Protein AF-A7TAW4-F1 (afdb_monomer_lite)

Sequence (115 aa):
MVPVRVFNRYTKTRAKLDAAPWMVFMPDVFEMYPELLKDYKVPDYFSEEDDFMTGVPDDLRMDWRWIIMAPRGSGSGWHCDPANTTGWLALATGAKLWGLYPPEQAHIPGTLLKA

InterPro domains:
  IPR003347 JmjC domain [PS51184] (31-115)
  IPR050910 JMJD6 family arginine demethylases/lysyl-hydroxylases [PTHR12480] (1-110)

Radius of gyration: 16.97 Å; chains: 1; bounding box: 41×41×37 Å

pLDDT: mean 89.55, std 10.66, range [34.81, 97.31]

Structure (mmCIF, N/CA/C/O backbone):
data_AF-A7TAW4-F1
#
_entry.id   AF-A7TAW4-F1
#
loop_
_atom_site.group_PDB
_atom_site.id
_atom_site.type_symbol
_atom_site.label_atom_id
_atom_site.label_alt_id
_atom_site.label_comp_id
_atom_site.label_asym_id
_atom_site.label_entity_id
_atom_site.label_seq_id
_atom_site.pdbx_PDB_ins_code
_atom_site.Cartn_x
_atom_site.Cartn_y
_atom_site.Cartn_z
_atom_site.occupancy
_atom_site.B_iso_or_equiv
_atom_site.auth_seq_id
_atom_site.auth_comp_id
_atom_site.auth_asym_id
_atom_site.auth_atom_id
_atom_site.pdbx_PDB_model_num
ATOM 1 N N . MET A 1 1 ? 7.877 9.491 6.523 1.00 71.88 1 MET A N 1
ATOM 2 C CA . MET A 1 1 ? 7.277 9.840 5.215 1.00 71.88 1 MET A CA 1
ATOM 3 C C . MET A 1 1 ? 8.303 10.317 4.174 1.00 71.88 1 MET A C 1
ATOM 5 O O . MET A 1 1 ? 9.084 11.220 4.460 1.00 71.88 1 MET A O 1
ATOM 9 N N . VAL A 1 2 ? 8.290 9.763 2.951 1.00 82.38 2 VAL A N 1
ATOM 10 C CA . VAL A 1 2 ? 9.005 10.343 1.789 1.00 82.38 2 VAL A CA 1
ATOM 11 C C . VAL A 1 2 ? 8.119 11.434 1.175 1.00 82.38 2 VAL A C 1
ATOM 13 O O . VAL A 1 2 ? 7.003 11.119 0.767 1.00 82.38 2 VAL A O 1
ATOM 16 N N . PRO A 1 3 ? 8.562 12.701 1.057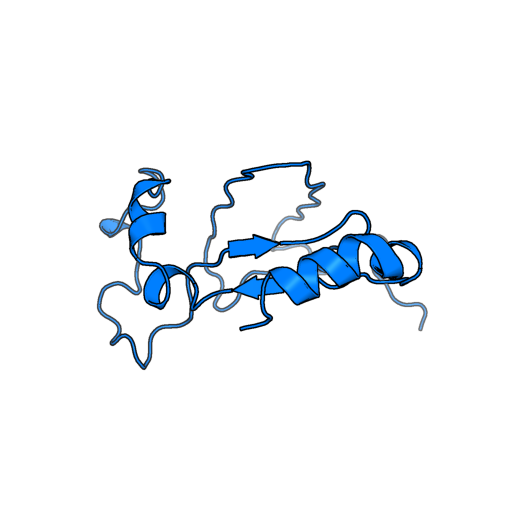 1.00 90.56 3 PRO A N 1
ATOM 17 C CA . PRO A 1 3 ? 7.724 13.742 0.468 1.00 90.56 3 PRO A CA 1
ATOM 18 C C . PRO A 1 3 ? 7.307 13.385 -0.964 1.00 90.56 3 PRO A C 1
ATOM 20 O O . PRO A 1 3 ? 8.166 13.096 -1.802 1.00 90.56 3 PRO A O 1
ATOM 23 N N . VAL A 1 4 ? 6.013 13.492 -1.287 1.00 91.50 4 VAL A N 1
ATOM 24 C CA . VAL A 1 4 ? 5.463 13.123 -2.611 1.00 91.50 4 VAL A CA 1
ATOM 25 C C . VAL A 1 4 ? 6.201 13.828 -3.754 1.00 91.50 4 VAL A C 1
ATOM 27 O O . VAL A 1 4 ? 6.471 13.229 -4.791 1.00 91.50 4 VAL A O 1
ATOM 30 N N . ARG A 1 5 ? 6.633 15.081 -3.551 1.00 95.06 5 ARG A N 1
ATOM 31 C CA . ARG A 1 5 ? 7.450 15.830 -4.526 1.00 95.06 5 ARG A CA 1
ATOM 32 C C . ARG A 1 5 ? 8.787 15.154 -4.860 1.00 95.06 5 ARG A C 1
ATOM 34 O O . ARG A 1 5 ? 9.249 15.242 -5.996 1.00 95.06 5 ARG A O 1
ATOM 41 N N . VAL A 1 6 ? 9.417 14.507 -3.879 1.00 95.50 6 VAL A N 1
ATOM 42 C CA . VAL A 1 6 ? 10.687 13.787 -4.046 1.00 95.50 6 VAL A CA 1
ATOM 43 C C . VAL A 1 6 ? 10.426 12.493 -4.798 1.00 95.50 6 VAL A C 1
ATOM 45 O O . VAL A 1 6 ? 11.095 12.234 -5.797 1.00 95.50 6 VAL A O 1
ATOM 48 N N . PHE A 1 7 ? 9.400 11.743 -4.393 1.00 95.88 7 PHE A N 1
ATOM 49 C CA . PHE A 1 7 ? 9.009 10.518 -5.083 1.00 95.88 7 PHE A CA 1
ATOM 50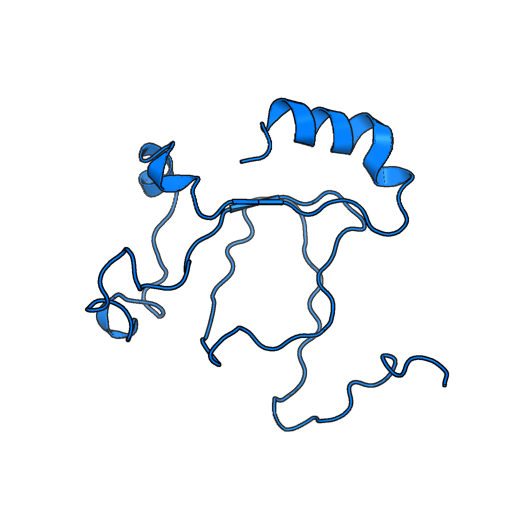 C C . PHE A 1 7 ? 8.616 10.786 -6.546 1.00 95.88 7 PHE A C 1
ATOM 52 O O . PHE A 1 7 ? 9.131 10.141 -7.450 1.00 95.88 7 PHE A O 1
ATOM 59 N N . ASN A 1 8 ? 7.817 11.820 -6.817 1.00 96.25 8 ASN A N 1
ATOM 60 C CA . ASN A 1 8 ? 7.438 12.214 -8.179 1.00 96.25 8 ASN A CA 1
ATOM 61 C C . ASN A 1 8 ? 8.636 12.656 -9.040 1.00 96.25 8 ASN A C 1
ATOM 63 O O . ASN A 1 8 ? 8.659 12.445 -10.251 1.00 96.25 8 ASN A O 1
ATOM 67 N N . ARG A 1 9 ? 9.654 13.285 -8.438 1.00 97.19 9 ARG A N 1
ATOM 68 C CA . ARG A 1 9 ? 10.902 13.590 -9.151 1.00 97.19 9 ARG A CA 1
ATOM 69 C C . ARG A 1 9 ? 11.629 12.296 -9.508 1.00 97.19 9 ARG A C 1
ATOM 71 O O . ARG A 1 9 ? 11.987 12.111 -10.666 1.00 97.19 9 ARG A O 1
ATOM 78 N N . TYR A 1 10 ? 11.787 11.404 -8.533 1.00 97.00 10 TYR A N 1
ATOM 79 C CA . TYR A 1 10 ? 12.425 10.103 -8.707 1.00 97.00 10 TYR A CA 1
ATOM 80 C C . TYR A 1 10 ? 11.771 9.272 -9.824 1.00 97.00 10 TYR A C 1
ATOM 82 O O . TYR A 1 10 ? 12.471 8.790 -10.719 1.00 97.00 10 TYR A O 1
ATOM 90 N N . THR A 1 11 ? 10.438 9.161 -9.833 1.00 96.75 11 THR A N 1
ATOM 91 C CA . THR A 1 11 ? 9.703 8.375 -10.840 1.00 96.75 11 THR A CA 1
ATOM 92 C C . THR A 1 11 ? 9.917 8.897 -12.262 1.00 96.75 11 THR A C 1
ATOM 94 O O . THR A 1 11 ? 9.961 8.110 -13.209 1.00 96.75 11 THR A O 1
ATOM 97 N N . LYS A 1 12 ? 10.097 10.214 -12.424 1.00 96.38 12 LYS A N 1
ATOM 98 C CA . LYS A 1 12 ? 10.309 10.861 -13.726 1.00 96.38 12 LYS A CA 1
ATOM 99 C C . LYS A 1 12 ? 11.751 10.797 -14.216 1.00 96.38 12 LYS A C 1
ATOM 101 O O . LYS A 1 12 ? 11.957 10.726 -15.425 1.00 96.38 12 LYS A O 1
ATOM 106 N N . THR A 1 13 ? 12.734 10.849 -13.317 1.00 96.94 13 THR A N 1
ATOM 107 C CA . THR A 1 13 ? 14.143 11.029 -13.707 1.00 96.94 13 THR A CA 1
ATOM 108 C C . THR A 1 13 ? 15.004 9.787 -13.537 1.00 96.94 13 THR A C 1
ATOM 110 O O . THR A 1 13 ? 15.959 9.626 -14.294 1.00 96.94 13 THR A O 1
ATOM 113 N N . ARG A 1 14 ? 14.710 8.925 -12.554 1.00 96.31 14 ARG A N 1
ATOM 114 C CA . ARG A 1 14 ? 15.627 7.849 -12.152 1.00 96.31 14 ARG A CA 1
ATOM 115 C C . ARG A 1 14 ? 15.021 6.456 -12.179 1.00 96.31 14 ARG A C 1
ATOM 117 O O . ARG A 1 14 ? 15.724 5.539 -12.579 1.00 96.31 14 ARG A O 1
ATOM 124 N N . ALA A 1 15 ? 13.738 6.300 -11.855 1.00 96.81 15 ALA A N 1
ATOM 125 C CA . ALA A 1 15 ? 13.117 4.983 -11.687 1.00 96.81 15 ALA A CA 1
ATOM 126 C C . ALA A 1 15 ? 13.350 4.013 -12.859 1.00 96.81 15 ALA A C 1
ATOM 128 O O . ALA A 1 15 ? 13.618 2.843 -12.640 1.00 96.81 15 ALA A O 1
ATOM 129 N N . LYS A 1 16 ? 13.317 4.492 -14.110 1.00 95.00 16 LYS A N 1
ATOM 130 C CA . LYS A 1 16 ? 13.521 3.645 -15.303 1.00 95.00 16 LYS A CA 1
ATOM 131 C C . LYS A 1 16 ? 14.941 3.079 -15.445 1.00 95.00 16 LYS A C 1
ATOM 133 O O . LYS A 1 16 ? 15.153 2.210 -16.282 1.00 95.00 16 LYS A O 1
ATOM 138 N N . LEU A 1 17 ? 15.904 3.627 -14.708 1.00 96.06 17 LEU A N 1
ATOM 139 C CA . LEU A 1 17 ? 17.310 3.226 -14.736 1.00 96.06 17 LEU A CA 1
ATOM 140 C C . LEU A 1 17 ? 17.650 2.241 -13.613 1.00 96.06 17 LEU A C 1
ATOM 142 O O . LEU A 1 17 ? 18.732 1.659 -13.629 1.00 96.06 17 LEU A O 1
ATOM 146 N N . ASP A 1 18 ? 16.758 2.078 -12.637 1.00 94.94 18 ASP A N 1
ATOM 147 C CA . ASP A 1 18 ? 16.990 1.211 -11.494 1.00 94.94 18 ASP A CA 1
ATOM 148 C C . ASP A 1 18 ? 16.481 -0.202 -11.808 1.00 94.94 18 ASP A C 1
ATOM 150 O O . ASP A 1 18 ? 15.373 -0.381 -12.310 1.00 94.94 18 ASP A O 1
ATOM 154 N N . ALA A 1 19 ? 17.282 -1.219 -11.479 1.00 92.06 19 ALA A N 1
ATOM 155 C CA . ALA A 1 19 ? 16.883 -2.619 -11.649 1.00 92.06 19 ALA A CA 1
ATOM 156 C C . ALA A 1 19 ? 15.686 -3.001 -10.756 1.00 92.06 19 ALA A C 1
ATOM 158 O O . ALA A 1 19 ? 14.901 -3.873 -11.114 1.00 92.06 19 ALA A O 1
ATOM 159 N N . ALA A 1 20 ? 15.545 -2.329 -9.610 1.00 91.44 20 ALA A N 1
ATOM 160 C CA . ALA A 1 20 ? 14.429 -2.462 -8.682 1.00 91.44 20 ALA A CA 1
ATOM 161 C C . ALA A 1 20 ? 13.987 -1.058 -8.229 1.00 91.44 20 ALA A C 1
ATOM 163 O O . ALA A 1 20 ? 14.536 -0.521 -7.262 1.00 91.44 20 ALA A O 1
ATOM 164 N N . PRO A 1 21 ? 13.050 -0.414 -8.946 1.00 96.12 21 PRO A N 1
ATOM 165 C CA . PRO A 1 21 ? 12.651 0.949 -8.635 1.00 96.12 21 PRO A CA 1
ATOM 166 C C . PRO A 1 21 ? 11.890 1.043 -7.307 1.00 96.12 21 PRO A C 1
ATOM 168 O O . PRO A 1 21 ? 11.171 0.114 -6.927 1.00 96.12 21 PRO A O 1
ATOM 171 N N . TRP A 1 22 ? 11.994 2.184 -6.621 1.00 94.44 22 TRP A N 1
ATOM 172 C CA . TRP A 1 22 ? 11.421 2.369 -5.286 1.00 94.44 22 TRP A CA 1
ATOM 173 C C . TRP A 1 22 ? 9.906 2.196 -5.256 1.00 94.44 22 TRP A C 1
ATOM 175 O O . TRP A 1 22 ? 9.180 2.799 -6.046 1.00 94.44 22 TRP A O 1
ATOM 185 N N . MET A 1 23 ? 9.445 1.456 -4.255 1.00 94.88 23 MET A N 1
ATOM 186 C CA . MET A 1 23 ? 8.049 1.378 -3.857 1.00 94.88 23 MET A CA 1
ATOM 187 C C . MET A 1 23 ? 7.903 2.032 -2.488 1.00 94.88 23 MET A C 1
ATOM 189 O O . MET A 1 23 ? 8.673 1.742 -1.573 1.00 94.88 23 MET A O 1
ATOM 193 N N . VAL A 1 24 ? 6.946 2.945 -2.362 1.00 94.69 24 VAL A N 1
ATOM 194 C CA . VAL A 1 24 ? 6.689 3.675 -1.121 1.00 94.69 24 VAL A CA 1
ATOM 195 C C . VAL A 1 24 ? 5.433 3.108 -0.481 1.00 94.69 24 VAL A C 1
ATOM 197 O O . VAL A 1 24 ? 4.389 3.052 -1.127 1.00 94.69 24 VAL A O 1
ATOM 200 N N . PHE A 1 25 ? 5.555 2.726 0.788 1.00 94.12 25 PHE A N 1
ATOM 201 C CA . PHE A 1 25 ? 4.456 2.350 1.670 1.00 94.12 25 PHE A CA 1
ATOM 202 C C . PHE A 1 25 ? 4.273 3.470 2.692 1.00 94.12 25 PHE A C 1
ATOM 204 O O . PHE A 1 25 ? 5.236 3.850 3.361 1.00 94.12 25 PHE A O 1
ATOM 211 N N . MET A 1 26 ? 3.070 4.032 2.774 1.00 93.75 26 MET A N 1
ATOM 212 C CA . MET A 1 26 ? 2.756 5.144 3.676 1.00 93.75 26 MET A CA 1
ATOM 213 C C . MET A 1 26 ? 1.648 4.725 4.648 1.00 93.75 26 MET A C 1
ATOM 215 O O . MET A 1 26 ? 0.477 4.849 4.280 1.00 93.75 26 MET A O 1
ATOM 219 N N . PRO A 1 27 ? 1.998 4.191 5.834 1.00 92.88 27 PRO A N 1
ATOM 220 C CA . PRO A 1 27 ? 1.014 3.850 6.863 1.00 92.88 27 PRO A CA 1
ATOM 221 C C . PRO A 1 27 ? 0.437 5.095 7.543 1.00 92.88 27 PRO A C 1
ATOM 223 O O . PRO A 1 27 ? -0.759 5.161 7.786 1.00 92.88 27 PRO A O 1
ATOM 226 N N . ASP A 1 28 ? 1.279 6.115 7.736 1.00 91.25 28 ASP A N 1
ATOM 227 C CA . ASP A 1 28 ? 1.017 7.359 8.472 1.00 91.25 28 ASP A CA 1
ATOM 228 C C . ASP A 1 28 ? 0.203 8.407 7.685 1.00 91.25 28 ASP A C 1
ATOM 230 O O . ASP A 1 28 ? 0.009 9.543 8.126 1.00 91.25 28 ASP A O 1
ATOM 234 N N . VAL A 1 29 ? -0.215 8.080 6.460 1.00 92.25 29 VAL A N 1
ATOM 235 C CA . VAL A 1 29 ? -0.789 9.063 5.533 1.00 92.25 29 VAL A CA 1
ATOM 236 C C . VAL A 1 29 ? -2.171 9.542 5.966 1.00 92.25 29 VAL A C 1
ATOM 238 O O . VAL A 1 29 ? -2.503 10.697 5.721 1.00 92.25 29 VAL A O 1
ATOM 241 N N . PHE A 1 30 ? -2.962 8.694 6.619 1.00 92.75 30 PHE A N 1
ATOM 242 C CA . PHE A 1 30 ? -4.321 9.042 7.036 1.00 92.75 30 PHE A CA 1
ATOM 243 C C . PHE A 1 30 ? -4.336 9.832 8.349 1.00 92.75 30 PHE A C 1
ATOM 245 O O . PHE A 1 30 ? -5.258 10.602 8.589 1.00 92.75 30 PHE A O 1
ATOM 252 N N . GLU A 1 31 ? -3.300 9.698 9.172 1.00 91.75 31 GLU A N 1
ATOM 253 C CA . GLU A 1 31 ? -3.070 10.514 10.361 1.00 91.75 31 GLU A CA 1
ATOM 254 C C . GLU A 1 31 ? -2.611 11.919 9.954 1.00 91.75 31 GLU A C 1
ATOM 256 O O . GLU A 1 31 ? -3.044 12.913 10.535 1.00 91.75 31 GLU A O 1
ATOM 261 N N . MET A 1 32 ? -1.764 12.012 8.921 1.00 92.12 32 MET A N 1
ATOM 262 C CA . MET A 1 32 ? -1.309 13.299 8.386 1.00 92.12 32 MET A CA 1
ATOM 263 C C . MET A 1 32 ? -2.359 14.010 7.526 1.00 92.12 32 MET A C 1
ATOM 265 O O . MET A 1 32 ? -2.391 15.241 7.516 1.00 92.12 32 MET A O 1
ATOM 269 N N . TYR A 1 33 ? -3.198 13.250 6.817 1.00 94.38 33 TYR A N 1
ATOM 270 C CA . TYR A 1 33 ? -4.215 13.753 5.889 1.00 94.38 33 TYR A CA 1
ATOM 271 C C . TYR A 1 33 ? -5.564 13.031 6.099 1.00 94.38 33 TYR A C 1
ATOM 273 O O . TYR A 1 33 ? -5.971 12.208 5.268 1.00 94.38 33 TYR A O 1
ATOM 281 N N . PRO A 1 34 ? -6.280 13.304 7.209 1.00 96.19 34 PRO A N 1
ATOM 282 C CA . PRO A 1 34 ? -7.519 12.599 7.559 1.00 96.19 34 PRO A CA 1
ATOM 283 C C . PRO A 1 34 ? -8.645 12.740 6.532 1.00 96.19 34 PRO A C 1
ATOM 285 O O . PRO A 1 34 ? -9.555 11.914 6.482 1.00 96.19 34 PRO A O 1
ATOM 288 N N . GLU A 1 35 ? -8.612 13.771 5.691 1.00 97.31 35 GLU A N 1
ATOM 289 C CA . GLU A 1 35 ? -9.576 13.980 4.616 1.00 97.31 35 GLU A CA 1
ATOM 290 C C . GLU A 1 35 ? -9.608 12.836 3.597 1.00 97.31 35 GLU A C 1
ATOM 292 O O . GLU A 1 35 ? -10.679 12.560 3.057 1.00 97.31 35 GLU A O 1
ATOM 297 N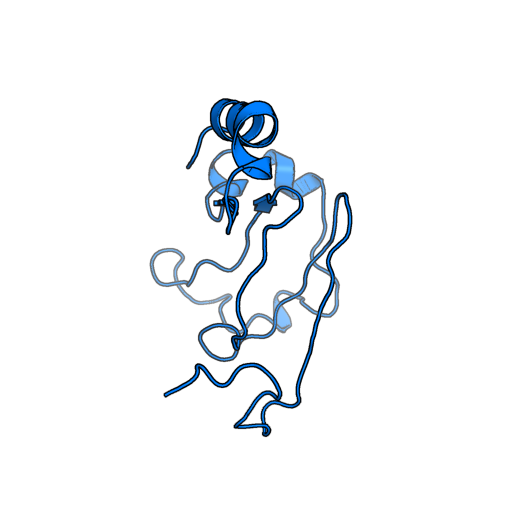 N . LEU A 1 36 ? -8.490 12.123 3.409 1.00 95.38 36 LEU A N 1
ATOM 298 C CA . LEU A 1 36 ? -8.388 10.988 2.485 1.00 95.38 36 LEU A CA 1
ATOM 299 C C . LEU A 1 36 ? -9.259 9.797 2.911 1.00 95.38 36 LEU A C 1
ATOM 301 O O . LEU A 1 36 ? -9.583 8.939 2.093 1.00 95.38 36 LEU A O 1
ATOM 305 N N . LEU A 1 37 ? -9.686 9.745 4.178 1.00 95.31 37 LEU A N 1
ATOM 306 C CA . LEU A 1 37 ? -10.636 8.736 4.661 1.00 95.31 37 LEU A CA 1
ATOM 307 C C . LEU A 1 37 ? -12.020 8.873 4.012 1.00 95.31 37 LEU A C 1
ATOM 309 O O 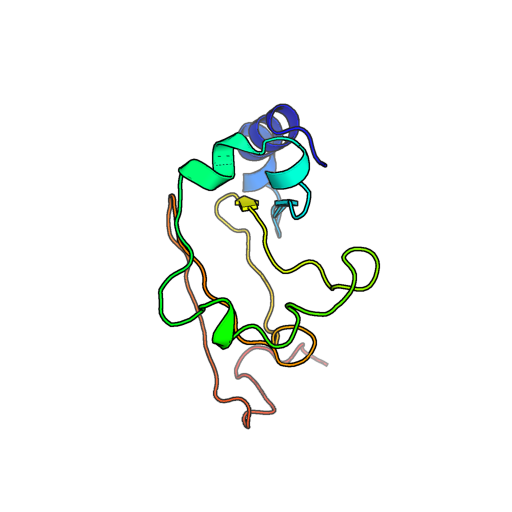. LEU A 1 37 ? -12.816 7.944 4.078 1.00 95.31 37 LEU A O 1
ATOM 313 N N . LYS A 1 38 ? -12.319 10.014 3.380 1.00 97.19 38 LYS A N 1
ATOM 314 C CA . LYS A 1 38 ? -13.582 10.241 2.663 1.00 97.19 38 LYS A CA 1
ATOM 315 C C . LYS A 1 38 ? -13.562 9.692 1.236 1.00 97.19 38 LYS A C 1
ATOM 317 O O . LYS A 1 38 ? -14.621 9.581 0.626 1.00 97.19 38 LYS A O 1
ATOM 322 N N . ASP A 1 39 ? -12.383 9.353 0.716 1.00 96.44 39 ASP A N 1
ATOM 323 C CA . ASP A 1 39 ? -12.196 8.959 -0.683 1.00 96.44 39 ASP A CA 1
ATOM 324 C C . ASP A 1 39 ? -12.375 7.450 -0.914 1.00 96.44 39 ASP A C 1
ATOM 326 O O . ASP A 1 39 ? -12.359 6.986 -2.055 1.00 96.44 39 ASP A O 1
ATOM 330 N N . TYR A 1 40 ? -12.559 6.664 0.151 1.00 94.94 40 TYR A N 1
ATOM 331 C CA . TYR A 1 40 ? -12.840 5.236 0.056 1.00 94.94 40 TYR A CA 1
ATOM 332 C C . TYR A 1 40 ? -13.686 4.742 1.234 1.00 94.94 40 TYR A C 1
ATOM 334 O O . TYR A 1 40 ? -13.793 5.390 2.271 1.00 94.94 40 TYR A O 1
ATOM 342 N N . LYS A 1 41 ? -14.268 3.553 1.070 1.00 94.12 41 LYS A N 1
ATOM 343 C CA . LYS A 1 41 ? -14.900 2.784 2.144 1.00 94.12 41 LYS A CA 1
ATOM 344 C C . LYS A 1 41 ? -14.267 1.395 2.163 1.00 94.12 41 LYS A C 1
ATOM 346 O O . LYS A 1 41 ? -14.014 0.829 1.098 1.00 94.12 41 LYS A O 1
ATOM 351 N N . VAL A 1 42 ? -14.021 0.854 3.355 1.00 93.69 42 VAL A N 1
ATOM 352 C CA . VAL A 1 42 ? -13.624 -0.550 3.521 1.00 93.69 42 VAL A CA 1
ATOM 353 C C . VAL A 1 42 ? -14.740 -1.450 2.959 1.00 93.69 42 VAL A C 1
ATOM 355 O O . VAL A 1 42 ? -15.912 -1.200 3.260 1.00 93.69 42 VAL A O 1
ATOM 358 N N . PRO A 1 43 ? -14.433 -2.447 2.105 1.00 94.00 43 PRO A N 1
ATOM 359 C CA . PRO A 1 43 ? -15.450 -3.355 1.581 1.00 94.00 43 PRO A CA 1
ATOM 360 C C . PRO A 1 43 ? -16.156 -4.121 2.702 1.00 94.00 43 PRO A C 1
ATOM 362 O O . PRO A 1 43 ? -15.519 -4.496 3.680 1.00 94.00 43 PRO A O 1
ATOM 365 N N . ASP A 1 44 ? -17.443 -4.422 2.527 1.00 92.12 44 ASP A N 1
ATOM 366 C CA . ASP A 1 44 ? -18.256 -5.040 3.588 1.00 92.12 44 ASP A CA 1
ATOM 367 C C . ASP A 1 44 ? -17.733 -6.425 4.036 1.00 92.12 44 ASP A C 1
ATOM 369 O O . ASP A 1 44 ? -17.966 -6.818 5.168 1.00 92.12 44 ASP A O 1
ATOM 373 N N . TYR A 1 45 ? -16.975 -7.139 3.191 1.00 90.38 45 TYR A N 1
ATOM 374 C CA . TYR A 1 45 ? -16.318 -8.417 3.534 1.00 90.38 45 TYR A CA 1
ATOM 375 C C . TYR A 1 45 ? -15.095 -8.283 4.462 1.00 90.38 45 TYR A C 1
ATOM 377 O O . TYR A 1 45 ? -14.508 -9.290 4.845 1.00 90.38 45 TYR A O 1
ATOM 385 N N . PHE A 1 46 ? -14.657 -7.054 4.734 1.00 91.25 46 PHE A N 1
ATOM 386 C CA . PHE A 1 46 ? -13.542 -6.717 5.622 1.00 91.25 46 PHE A CA 1
ATOM 387 C C . PHE A 1 46 ? -14.033 -5.746 6.697 1.00 91.25 46 PHE A C 1
ATOM 389 O O . PHE A 1 46 ? -13.390 -4.735 6.981 1.00 91.25 46 PHE A O 1
ATOM 396 N N . SER A 1 47 ? -15.237 -5.997 7.207 1.00 87.56 47 SER A N 1
ATOM 397 C CA . SER A 1 47 ? -15.887 -5.125 8.176 1.00 87.56 47 SER A CA 1
ATOM 398 C C . SER A 1 47 ? -15.101 -5.058 9.491 1.00 87.56 47 SER A C 1
ATOM 400 O O . SER A 1 47 ? -14.248 -5.899 9.766 1.00 87.56 47 SER A O 1
ATOM 402 N N . GLU A 1 48 ? -15.415 -4.077 10.340 1.00 85.44 48 GLU A N 1
ATOM 403 C CA . GLU A 1 48 ? -14.841 -4.011 11.694 1.00 85.44 48 GLU A CA 1
ATOM 404 C C . GLU A 1 48 ? -15.162 -5.261 12.534 1.00 85.44 48 GLU A C 1
ATOM 406 O O . GLU A 1 48 ? -14.396 -5.601 13.434 1.00 85.44 48 GLU A O 1
ATOM 411 N N . GLU A 1 49 ? -16.260 -5.966 12.230 1.00 86.94 49 GLU A N 1
ATOM 412 C CA . GLU A 1 49 ? -16.637 -7.219 12.899 1.00 86.94 49 GLU A CA 1
ATOM 413 C C . GLU A 1 49 ? -15.678 -8.371 12.554 1.00 86.94 49 GLU A C 1
ATOM 415 O O . GLU A 1 49 ? -15.465 -9.261 13.378 1.00 86.94 49 GLU A O 1
ATOM 420 N N . ASP A 1 50 ? -15.063 -8.327 11.368 1.00 86.12 50 ASP A N 1
ATOM 421 C CA . ASP A 1 50 ? -14.075 -9.304 10.895 1.00 86.12 50 ASP A CA 1
ATOM 422 C C . ASP A 1 50 ? -12.629 -8.910 11.270 1.00 86.12 50 ASP A C 1
ATOM 424 O O . ASP A 1 50 ? -11.690 -9.696 11.105 1.00 86.12 50 ASP A O 1
ATOM 428 N N . ASP A 1 51 ? -12.425 -7.692 11.783 1.00 89.62 51 ASP A N 1
ATOM 429 C CA . ASP A 1 51 ? -11.125 -7.188 12.220 1.00 89.62 51 ASP A CA 1
ATOM 430 C C . ASP A 1 51 ? -10.833 -7.598 13.672 1.00 89.62 51 ASP A C 1
ATOM 432 O O . ASP A 1 51 ? -11.159 -6.911 14.644 1.00 89.62 51 ASP A O 1
ATOM 436 N N . PHE A 1 52 ? -10.133 -8.723 13.824 1.00 87.62 52 PHE A N 1
ATOM 437 C CA . PHE A 1 52 ? -9.712 -9.259 15.125 1.00 87.62 52 PHE A CA 1
ATOM 438 C C . PHE A 1 52 ? -8.785 -8.329 15.930 1.00 87.62 52 PHE A C 1
ATOM 440 O O . PHE A 1 52 ? -8.522 -8.597 17.103 1.00 87.62 52 PHE A O 1
ATOM 447 N N . MET A 1 53 ? -8.283 -7.244 15.331 1.00 88.25 53 MET A N 1
ATOM 448 C CA . MET A 1 53 ? -7.370 -6.303 15.980 1.00 88.25 53 MET A CA 1
ATOM 449 C C . MET A 1 53 ? -8.082 -5.049 16.516 1.00 88.25 53 MET A C 1
ATOM 451 O O . MET A 1 53 ? -7.417 -4.184 17.086 1.00 88.25 53 MET A O 1
ATOM 455 N N . THR A 1 54 ? -9.407 -4.911 16.358 1.00 85.19 54 THR A N 1
ATOM 456 C CA . THR A 1 54 ? -10.181 -3.702 16.737 1.00 85.19 54 THR A CA 1
ATOM 457 C C . THR A 1 54 ? -10.020 -3.292 18.208 1.00 85.19 54 THR A C 1
ATOM 459 O O . THR A 1 54 ? -10.087 -2.112 18.532 1.00 85.19 54 THR A O 1
ATOM 462 N N . GLY A 1 55 ? -9.754 -4.243 19.108 1.00 85.19 55 GLY A N 1
ATOM 463 C CA . GLY A 1 55 ? -9.528 -3.974 20.536 1.00 85.19 55 GLY A CA 1
ATOM 464 C C . GLY A 1 55 ? -8.067 -3.752 20.944 1.00 85.19 55 GLY A C 1
ATOM 465 O O . GLY A 1 55 ? -7.797 -3.556 22.130 1.00 85.19 55 GLY A O 1
ATOM 466 N N . VAL A 1 56 ? -7.116 -3.836 20.010 1.00 90.94 56 VAL A N 1
ATOM 467 C CA . VAL A 1 56 ? -5.690 -3.650 20.306 1.00 90.94 56 VAL A CA 1
ATOM 468 C C . VAL A 1 56 ? -5.393 -2.149 20.391 1.00 90.94 56 VAL A C 1
ATOM 470 O O . VAL A 1 56 ? -5.741 -1.435 19.452 1.00 90.94 56 VAL A O 1
ATOM 473 N N . PRO A 1 57 ? -4.748 -1.659 21.472 1.00 92.06 57 PRO A N 1
ATOM 474 C CA . PRO A 1 57 ? -4.337 -0.260 21.577 1.00 92.06 57 PRO A CA 1
ATOM 475 C C . PRO A 1 57 ? -3.513 0.188 20.367 1.00 92.06 57 PRO A C 1
ATOM 477 O O . PRO A 1 57 ? -2.674 -0.572 19.889 1.00 92.06 57 PRO A O 1
ATOM 480 N N . ASP A 1 58 ? -3.725 1.417 19.895 1.00 86.44 58 ASP A N 1
ATOM 481 C CA . ASP A 1 58 ? -3.104 1.925 18.661 1.00 86.44 58 ASP A CA 1
ATOM 482 C C . ASP A 1 58 ? -1.567 1.855 18.674 1.00 86.44 58 ASP A C 1
ATOM 484 O O . ASP A 1 58 ? -0.951 1.623 17.639 1.00 86.44 58 ASP A O 1
ATOM 488 N N . ASP A 1 59 ? -0.933 2.009 19.839 1.00 89.06 59 ASP A N 1
ATOM 489 C CA . ASP A 1 59 ? 0.522 1.918 20.012 1.00 89.06 59 ASP A CA 1
ATOM 490 C C . ASP A 1 59 ? 1.067 0.479 19.961 1.00 89.06 59 ASP A C 1
ATOM 492 O O . ASP A 1 59 ? 2.271 0.274 19.789 1.00 89.06 59 ASP A O 1
ATOM 496 N N . LEU A 1 60 ? 0.187 -0.515 20.095 1.00 90.56 60 LEU A N 1
ATOM 497 C CA . LEU A 1 60 ? 0.496 -1.945 20.012 1.00 90.56 60 LEU A CA 1
ATOM 498 C C . LEU A 1 60 ? -0.040 -2.596 18.734 1.00 90.56 60 LEU A C 1
ATOM 500 O O . LEU A 1 60 ? 0.387 -3.699 18.375 1.00 90.56 60 LEU A O 1
ATOM 504 N N . ARG A 1 61 ? -0.993 -1.952 18.059 1.00 90.56 61 ARG A N 1
ATOM 505 C CA . ARG A 1 61 ? -1.594 -2.463 16.835 1.00 90.56 61 ARG A CA 1
ATOM 506 C C . ARG A 1 61 ? -0.581 -2.359 15.695 1.00 90.56 61 ARG A C 1
ATOM 508 O O . ARG A 1 61 ? 0.088 -1.349 15.517 1.00 90.56 61 ARG A O 1
ATOM 515 N N . MET A 1 62 ? -0.467 -3.425 14.905 1.00 89.25 62 MET A N 1
ATOM 516 C CA . MET A 1 62 ? 0.330 -3.382 13.680 1.00 89.25 62 MET A CA 1
ATOM 517 C C . MET A 1 62 ? -0.293 -2.386 12.699 1.00 89.25 62 MET A C 1
ATOM 519 O O . MET A 1 62 ? -1.520 -2.332 12.578 1.00 89.25 62 MET A O 1
ATOM 523 N N . ASP A 1 63 ? 0.545 -1.658 11.957 1.00 91.50 63 ASP A N 1
ATOM 524 C CA . ASP A 1 63 ? 0.081 -0.915 10.785 1.00 91.50 63 ASP A CA 1
ATOM 525 C C . ASP A 1 63 ? -0.779 -1.850 9.923 1.00 91.50 63 ASP A C 1
ATOM 527 O O . ASP A 1 63 ? -0.386 -2.988 9.654 1.00 91.50 63 ASP A O 1
ATOM 531 N N . TRP A 1 64 ? -1.967 -1.391 9.534 1.00 90.25 64 TR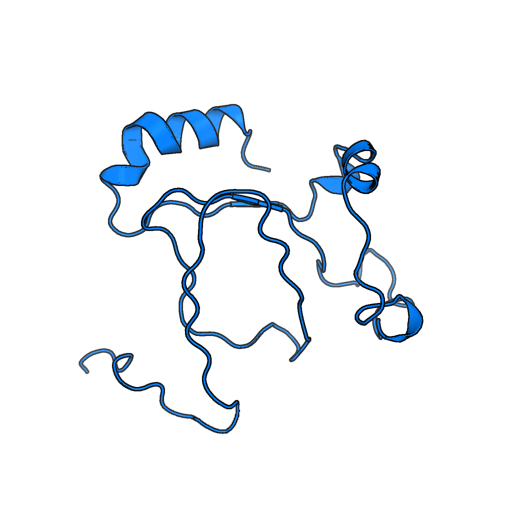P A N 1
ATOM 532 C CA . TRP A 1 64 ? -2.972 -2.226 8.858 1.00 90.25 64 TRP A CA 1
ATOM 533 C C . TRP A 1 64 ? -3.548 -1.579 7.594 1.00 90.25 64 TRP A C 1
ATOM 535 O O . TRP A 1 64 ? -4.273 -2.220 6.833 1.00 90.25 64 TRP A O 1
ATOM 545 N N . ARG A 1 65 ? -3.215 -0.310 7.344 1.00 92.19 65 ARG A N 1
ATOM 546 C CA . ARG A 1 65 ? -3.645 0.451 6.169 1.00 92.19 65 ARG A CA 1
ATOM 547 C C . ARG A 1 65 ? -2.471 1.217 5.588 1.00 92.19 65 ARG A C 1
ATOM 549 O O . ARG A 1 65 ? -1.674 1.787 6.323 1.00 92.19 65 ARG A O 1
ATOM 556 N N . TRP A 1 66 ? -2.387 1.265 4.261 1.00 94.62 66 TRP A N 1
ATOM 557 C CA . TRP A 1 66 ? -1.316 1.967 3.559 1.00 94.62 66 TRP A CA 1
ATOM 558 C C . TRP A 1 66 ? -1.823 2.580 2.262 1.00 94.62 66 TRP A C 1
ATOM 560 O O . TRP A 1 66 ? -2.609 1.967 1.539 1.00 94.62 66 TRP A O 1
ATOM 570 N N . ILE A 1 67 ? -1.262 3.731 1.893 1.00 95.44 67 ILE A N 1
ATOM 571 C CA . ILE A 1 67 ? -1.182 4.115 0.481 1.00 95.44 67 ILE A CA 1
ATOM 572 C C . ILE A 1 67 ? 0.141 3.593 -0.072 1.00 95.44 67 ILE A C 1
ATOM 574 O O . ILE A 1 67 ? 1.217 3.891 0.453 1.00 95.44 67 ILE A O 1
ATOM 578 N N . ILE A 1 68 ? 0.054 2.814 -1.152 1.00 95.69 68 ILE A N 1
ATOM 579 C CA . ILE A 1 68 ? 1.216 2.260 -1.847 1.00 95.69 68 ILE A CA 1
ATOM 580 C C . ILE A 1 68 ? 1.376 2.966 -3.189 1.00 95.69 68 ILE A C 1
ATOM 582 O O . ILE A 1 68 ? 0.481 2.929 -4.035 1.00 95.69 68 ILE A O 1
ATOM 586 N N . MET A 1 69 ? 2.547 3.557 -3.415 1.00 96.12 69 MET A N 1
ATOM 587 C CA . MET A 1 69 ? 2.900 4.181 -4.689 1.00 96.12 69 MET A CA 1
ATOM 588 C C . MET A 1 69 ? 4.154 3.541 -5.271 1.00 96.12 69 MET A C 1
ATOM 590 O O . MET A 1 69 ? 5.167 3.390 -4.589 1.00 96.12 69 MET A O 1
ATOM 594 N N . ALA A 1 70 ? 4.102 3.192 -6.555 1.00 96.44 70 ALA A N 1
ATOM 595 C CA . ALA A 1 70 ? 5.203 2.525 -7.237 1.00 96.44 70 ALA A CA 1
ATOM 596 C C . ALA A 1 70 ? 5.231 2.894 -8.733 1.00 96.44 70 ALA A C 1
ATOM 598 O O . ALA A 1 70 ? 4.173 2.903 -9.370 1.00 96.44 70 ALA A O 1
ATOM 599 N N . PRO A 1 71 ? 6.398 3.204 -9.326 1.00 96.94 71 PRO A N 1
ATOM 600 C CA . PRO A 1 71 ? 6.537 3.312 -10.772 1.00 96.94 71 PRO A CA 1
ATOM 601 C C . PRO A 1 71 ? 6.513 1.930 -11.449 1.00 96.94 71 PRO A C 1
ATOM 603 O O . PRO A 1 71 ? 6.617 0.878 -10.820 1.00 96.94 71 PRO A O 1
ATOM 606 N N . ARG A 1 72 ? 6.419 1.931 -12.784 1.00 95.12 72 ARG A N 1
ATOM 607 C CA . ARG A 1 72 ? 6.571 0.717 -13.599 1.00 95.12 72 ARG A CA 1
ATOM 608 C C . ARG A 1 72 ? 7.926 0.055 -13.327 1.00 95.12 72 ARG A C 1
ATOM 610 O O . ARG A 1 72 ? 8.944 0.739 -13.336 1.00 95.12 72 ARG A O 1
ATOM 617 N N . GLY A 1 73 ? 7.922 -1.270 -13.190 1.00 92.69 73 GLY A N 1
ATOM 618 C CA . GLY A 1 73 ? 9.123 -2.073 -12.933 1.00 92.69 73 GLY A CA 1
ATOM 619 C C . GLY A 1 73 ? 9.358 -2.365 -11.451 1.00 92.69 73 GLY A C 1
ATOM 620 O O . GLY A 1 73 ? 10.150 -3.243 -11.135 1.00 92.69 73 GLY A O 1
ATOM 621 N N . SER A 1 74 ? 8.645 -1.687 -10.549 1.00 96.00 74 SER A N 1
ATOM 622 C CA . SER A 1 74 ? 8.598 -2.052 -9.133 1.00 96.00 74 SER A CA 1
ATOM 623 C C . SER A 1 74 ? 7.713 -3.275 -8.893 1.00 96.00 74 SER A C 1
ATOM 625 O O . SER A 1 74 ? 6.753 -3.520 -9.627 1.00 96.00 74 SER A O 1
ATOM 627 N N . GLY A 1 75 ? 7.990 -3.995 -7.809 1.00 92.88 75 GLY A N 1
ATOM 628 C CA . GLY A 1 75 ? 7.175 -5.107 -7.336 1.00 92.88 75 GLY A CA 1
ATOM 629 C C . GLY A 1 75 ? 7.610 -5.565 -5.948 1.00 92.88 75 GLY A C 1
ATOM 630 O O . GLY A 1 75 ? 8.667 -5.164 -5.460 1.00 92.88 75 GLY A O 1
ATOM 631 N N . SER A 1 76 ? 6.783 -6.400 -5.324 1.00 90.56 76 SER A N 1
ATOM 632 C CA . SER A 1 76 ? 7.148 -7.143 -4.117 1.00 90.56 76 SER A CA 1
ATOM 633 C C . SER A 1 76 ? 7.610 -8.541 -4.512 1.00 90.56 76 SER A C 1
ATOM 635 O O . SER A 1 76 ? 7.080 -9.122 -5.461 1.00 90.56 76 SER A O 1
ATOM 637 N N . GLY A 1 77 ? 8.586 -9.084 -3.784 1.00 88.50 77 GLY A N 1
ATOM 638 C CA . GLY A 1 77 ? 8.926 -10.502 -3.885 1.00 88.50 77 GLY A CA 1
ATOM 639 C C . GLY A 1 77 ? 7.789 -11.390 -3.374 1.00 88.50 77 GLY A C 1
ATOM 640 O O . GLY A 1 77 ? 6.802 -10.900 -2.829 1.00 88.50 77 GLY A O 1
ATOM 641 N N . TRP A 1 78 ? 7.933 -12.702 -3.528 1.00 89.31 78 TRP A N 1
ATOM 642 C CA . TRP A 1 78 ? 6.998 -13.674 -2.961 1.00 89.31 78 TRP A CA 1
ATOM 643 C C . TRP A 1 78 ? 6.987 -13.594 -1.432 1.00 89.31 78 TRP A C 1
ATOM 645 O O . TRP A 1 78 ? 8.052 -13.557 -0.817 1.00 89.31 78 TRP A O 1
ATOM 655 N N . HIS A 1 79 ? 5.801 -13.554 -0.831 1.00 89.25 79 HIS A N 1
ATOM 656 C CA . HIS A 1 79 ? 5.609 -13.505 0.617 1.00 89.25 79 HIS A CA 1
ATOM 657 C C . HIS A 1 79 ? 4.194 -13.964 0.986 1.00 89.25 79 HIS A C 1
ATOM 659 O O . HIS A 1 79 ? 3.303 -13.970 0.137 1.00 89.25 79 HIS A O 1
ATOM 665 N N . CYS A 1 80 ? 4.016 -14.312 2.259 1.00 89.75 80 CYS A N 1
ATOM 666 C CA . CYS A 1 80 ? 2.716 -14.304 2.922 1.00 89.75 80 CYS A CA 1
ATOM 667 C C . CYS A 1 80 ? 2.604 -13.016 3.742 1.00 89.75 80 CYS A C 1
ATOM 669 O O . CYS A 1 80 ? 3.627 -12.494 4.202 1.00 89.75 80 CYS A O 1
ATOM 671 N N . ASP A 1 81 ? 1.385 -12.522 3.942 1.00 91.25 81 ASP A N 1
ATOM 672 C CA . ASP A 1 81 ? 1.171 -11.337 4.768 1.00 91.25 81 ASP A CA 1
ATOM 673 C C . ASP A 1 81 ? 1.585 -11.603 6.233 1.00 91.25 81 ASP A C 1
ATOM 675 O O . ASP A 1 81 ? 1.430 -12.725 6.743 1.00 91.25 81 ASP A O 1
ATOM 679 N N . PRO A 1 82 ? 2.161 -10.602 6.931 1.00 88.88 82 PRO A N 1
ATOM 680 C CA . PRO A 1 82 ? 2.576 -10.746 8.323 1.00 88.88 82 PRO A CA 1
ATOM 681 C C . PRO A 1 82 ? 1.434 -11.204 9.233 1.00 88.88 82 PRO A C 1
ATOM 683 O O . PRO A 1 82 ? 0.280 -10.846 9.025 1.00 88.88 82 PRO A O 1
ATOM 686 N N . ALA A 1 83 ? 1.765 -11.984 10.265 1.00 87.50 83 ALA A N 1
ATOM 687 C CA . ALA A 1 83 ? 0.792 -12.553 11.206 1.00 87.50 83 ALA A CA 1
ATOM 688 C C . ALA A 1 83 ? -0.336 -13.377 10.546 1.00 87.50 83 ALA A C 1
ATOM 690 O O . ALA A 1 83 ? -1.351 -13.645 11.185 1.00 87.50 83 ALA A O 1
ATOM 691 N N . ASN A 1 84 ? -0.138 -13.821 9.296 1.00 87.75 84 ASN A N 1
ATOM 692 C CA . ASN A 1 84 ? -1.112 -14.594 8.528 1.00 87.75 84 ASN A CA 1
ATOM 693 C C . ASN A 1 84 ? -2.471 -13.880 8.399 1.00 87.75 84 ASN A C 1
ATOM 695 O O . ASN A 1 84 ? -3.525 -14.519 8.405 1.00 87.75 84 ASN A O 1
ATOM 699 N N . THR A 1 85 ? -2.443 -12.547 8.335 1.00 90.31 85 THR A N 1
ATOM 700 C CA . THR A 1 85 ? -3.637 -11.734 8.114 1.00 90.31 85 THR A CA 1
ATOM 701 C C . THR A 1 85 ? -4.118 -11.867 6.672 1.00 90.31 85 THR A C 1
ATOM 703 O O . THR A 1 85 ? -3.394 -12.306 5.781 1.00 90.31 85 THR A O 1
ATOM 706 N N . THR A 1 86 ? -5.380 -11.509 6.443 1.00 90.81 86 THR A N 1
ATOM 707 C CA . THR A 1 86 ? -5.921 -11.348 5.090 1.00 90.81 86 THR A CA 1
ATOM 708 C C . THR A 1 86 ? -5.984 -9.861 4.770 1.00 90.81 86 THR A C 1
ATOM 710 O O . THR A 1 86 ? -6.438 -9.072 5.597 1.00 90.81 86 THR A O 1
ATOM 713 N N . GLY A 1 87 ? -5.551 -9.478 3.571 1.00 91.31 87 GLY A N 1
ATOM 714 C CA . GLY A 1 87 ? -5.626 -8.105 3.082 1.00 91.31 87 GLY A CA 1
ATOM 715 C C . GLY A 1 87 ? -6.567 -7.942 1.890 1.00 91.31 87 GLY A C 1
ATOM 716 O O . GLY A 1 87 ? -6.859 -8.885 1.153 1.00 91.31 87 GLY A O 1
ATOM 717 N N . TRP A 1 88 ? -6.991 -6.703 1.654 1.00 94.19 88 TRP A N 1
ATOM 718 C CA . TRP A 1 88 ? -7.615 -6.280 0.403 1.00 94.19 88 TRP A CA 1
ATOM 719 C C . TRP A 1 88 ? -6.808 -5.142 -0.220 1.00 94.19 88 TRP A C 1
ATOM 721 O O . TRP A 1 88 ? -6.215 -4.320 0.477 1.00 94.19 88 TRP A O 1
ATOM 731 N N . LEU A 1 89 ? -6.779 -5.088 -1.554 1.00 95.56 89 LEU A N 1
ATOM 732 C CA . LEU A 1 89 ? -6.081 -4.040 -2.295 1.00 95.56 89 LEU A CA 1
ATOM 733 C C . LEU A 1 89 ? -7.017 -3.390 -3.309 1.00 95.56 89 LEU A C 1
ATOM 735 O O . LEU A 1 89 ? -7.443 -4.021 -4.275 1.00 95.56 89 LEU A O 1
ATOM 739 N N . ALA A 1 90 ? -7.276 -2.098 -3.121 1.00 95.94 90 ALA A N 1
ATOM 740 C CA . ALA A 1 90 ? -7.953 -1.271 -4.111 1.00 95.94 90 ALA A CA 1
ATOM 741 C C . ALA A 1 90 ? -6.926 -0.585 -5.022 1.00 95.94 90 ALA A C 1
ATOM 743 O O . ALA A 1 90 ? -6.107 0.225 -4.582 1.00 95.94 90 ALA A O 1
ATOM 744 N N . LEU A 1 91 ? -6.962 -0.902 -6.318 1.00 96.94 91 LEU A N 1
ATOM 745 C CA . LEU A 1 91 ? -6.107 -0.252 -7.307 1.00 96.94 91 LEU A CA 1
ATOM 746 C C . LEU A 1 91 ? -6.745 1.061 -7.773 1.00 96.94 91 LEU A C 1
ATOM 748 O O . LEU A 1 91 ? -7.647 1.051 -8.603 1.00 96.94 91 LEU A O 1
ATOM 752 N N . ALA A 1 92 ? -6.238 2.191 -7.278 1.00 96.19 92 ALA A N 1
ATOM 753 C CA . ALA A 1 92 ? -6.726 3.506 -7.695 1.00 96.19 92 ALA A CA 1
ATOM 754 C C . ALA A 1 92 ? -6.303 3.872 -9.131 1.00 96.19 92 ALA A C 1
ATOM 756 O O . ALA A 1 92 ? -7.098 4.399 -9.904 1.00 96.19 92 ALA A O 1
ATOM 757 N N . THR A 1 93 ? -5.043 3.611 -9.505 1.00 96.69 93 THR A N 1
ATOM 758 C CA . THR A 1 93 ? -4.514 3.926 -10.844 1.00 96.69 93 THR A CA 1
ATOM 759 C C . THR A 1 93 ? -3.463 2.914 -11.303 1.00 96.69 93 THR A C 1
ATOM 761 O O . THR A 1 93 ? -2.720 2.352 -10.497 1.00 96.69 93 THR A O 1
ATOM 764 N N . GLY A 1 94 ? -3.364 2.711 -12.621 1.00 96.62 94 GLY A N 1
ATOM 765 C CA . GLY A 1 94 ? -2.350 1.855 -13.242 1.00 96.62 94 GLY A CA 1
ATOM 766 C C . GLY A 1 94 ? -2.785 0.395 -13.390 1.00 96.62 94 GLY A C 1
ATOM 767 O O . GLY A 1 94 ? -3.942 0.115 -13.678 1.00 96.62 94 GLY A O 1
ATOM 768 N N . ALA A 1 95 ? -1.832 -0.530 -13.250 1.00 96.75 95 ALA A N 1
ATOM 769 C CA . ALA A 1 95 ? -2.052 -1.974 -13.329 1.00 96.75 95 ALA A CA 1
ATOM 770 C C . ALA A 1 95 ? -1.056 -2.708 -12.420 1.00 96.75 95 ALA A C 1
ATOM 772 O O . ALA A 1 95 ? 0.102 -2.295 -12.308 1.00 96.75 95 ALA A O 1
ATOM 773 N N . LYS A 1 96 ? -1.496 -3.810 -11.804 1.00 96.25 96 LYS A N 1
ATOM 774 C CA . LYS A 1 96 ? -0.657 -4.730 -11.023 1.00 96.25 96 LYS A CA 1
ATOM 775 C C . LYS A 1 96 ? -0.830 -6.146 -11.562 1.00 96.25 96 LYS A C 1
ATOM 777 O O . LYS A 1 96 ? -1.953 -6.575 -11.806 1.00 96.25 96 LYS A O 1
ATOM 782 N N . LEU A 1 97 ? 0.285 -6.848 -11.743 1.00 95.19 97 LEU A N 1
ATOM 783 C CA . LEU A 1 97 ? 0.299 -8.274 -12.053 1.00 95.19 97 LEU A CA 1
ATOM 784 C C . LEU A 1 97 ? 0.495 -9.047 -10.750 1.00 95.19 97 LEU A C 1
ATOM 786 O O . LEU A 1 97 ? 1.389 -8.710 -9.976 1.00 95.19 97 LEU A O 1
ATOM 790 N N . TRP A 1 98 ? -0.324 -10.071 -10.539 1.00 94.56 98 TRP A N 1
ATOM 791 C CA . TRP A 1 98 ? -0.279 -10.916 -9.352 1.00 94.56 98 TRP A CA 1
ATOM 792 C C . TRP A 1 98 ? 0.036 -12.355 -9.735 1.00 94.56 98 TRP A C 1
ATOM 794 O O . TRP A 1 98 ? -0.505 -12.876 -10.709 1.00 94.56 98 TRP A O 1
ATOM 804 N N . GLY A 1 99 ? 0.892 -12.990 -8.940 1.00 91.88 99 GLY A N 1
ATOM 805 C CA . GLY A 1 99 ? 0.999 -14.439 -8.863 1.00 91.88 99 GLY A CA 1
ATOM 806 C C . GLY A 1 99 ? 0.563 -14.866 -7.469 1.00 91.88 99 GLY A C 1
ATOM 807 O O . GLY A 1 99 ? 1.009 -14.272 -6.491 1.00 91.88 99 GLY A O 1
ATOM 808 N N . LEU A 1 100 ? -0.309 -15.866 -7.383 1.00 91.88 100 LEU A N 1
ATOM 809 C CA . LEU A 1 100 ? -0.747 -16.451 -6.121 1.00 91.88 100 LEU A CA 1
ATOM 810 C C . LEU A 1 100 ? -0.497 -17.955 -6.175 1.00 91.88 100 LEU A C 1
ATOM 812 O O . LEU A 1 100 ? -0.766 -18.590 -7.195 1.00 91.88 100 LEU A O 1
ATOM 816 N N . TYR A 1 101 ? 0.009 -18.503 -5.076 1.00 91.12 101 TYR A N 1
ATOM 817 C CA . TYR A 1 101 ? 0.173 -19.938 -4.878 1.00 91.12 101 TYR A CA 1
ATOM 818 C C . TYR A 1 101 ? -0.600 -20.364 -3.629 1.00 91.12 101 TYR A C 1
ATOM 820 O O . TYR A 1 101 ? -0.714 -19.561 -2.700 1.00 91.12 101 TYR A O 1
ATOM 828 N N . PRO A 1 102 ? -1.129 -21.599 -3.593 1.00 90.06 102 PRO A N 1
ATOM 829 C CA . PRO A 1 102 ? -1.720 -22.149 -2.380 1.00 90.06 102 PRO A CA 1
ATOM 830 C C . PRO A 1 102 ? -0.720 -22.109 -1.213 1.00 90.06 102 PRO A C 1
ATOM 832 O O . PRO A 1 102 ? 0.475 -22.323 -1.445 1.00 90.06 102 PRO A O 1
ATOM 835 N N . PRO A 1 103 ? -1.171 -21.856 0.027 1.00 83.88 103 PRO A N 1
ATOM 836 C CA . PRO A 1 103 ? -0.283 -21.722 1.182 1.00 83.88 103 PRO A CA 1
ATOM 837 C C . PRO A 1 103 ? 0.486 -23.014 1.509 1.00 83.88 103 PRO A C 1
ATOM 839 O O . PRO A 1 103 ? 1.548 -22.958 2.124 1.00 83.88 103 PRO A O 1
ATOM 842 N N . GLU A 1 104 ? 0.004 -24.177 1.064 1.00 83.81 104 GLU A N 1
ATOM 843 C CA . GLU A 1 104 ? 0.677 -25.471 1.228 1.00 83.81 104 GLU A CA 1
ATOM 844 C C . GLU A 1 104 ? 1.888 -25.641 0.290 1.00 83.81 104 GLU A C 1
ATOM 846 O O . GLU A 1 104 ? 2.683 -26.574 0.441 1.00 83.81 104 GLU A O 1
ATOM 851 N N . GLN A 1 105 ? 2.056 -24.747 -0.690 1.00 81.69 105 GLN A N 1
ATOM 852 C CA . GLN A 1 105 ? 3.140 -24.805 -1.662 1.00 81.69 105 GLN A CA 1
ATOM 853 C C . GLN A 1 105 ? 4.444 -24.243 -1.068 1.00 81.69 105 GLN A C 1
ATOM 855 O O . GLN A 1 105 ? 4.765 -23.066 -1.217 1.00 81.69 105 GLN A O 1
ATOM 860 N N . ALA A 1 106 ? 5.257 -25.115 -0.467 1.00 68.19 106 ALA A N 1
ATOM 861 C CA . ALA A 1 106 ? 6.548 -24.742 0.129 1.00 68.19 106 ALA A CA 1
ATOM 862 C C . ALA A 1 106 ? 7.595 -24.218 -0.882 1.00 68.19 106 ALA A C 1
ATOM 864 O O . ALA A 1 106 ? 8.535 -23.517 -0.507 1.00 68.19 106 ALA A O 1
ATOM 865 N N . HIS A 1 107 ? 7.451 -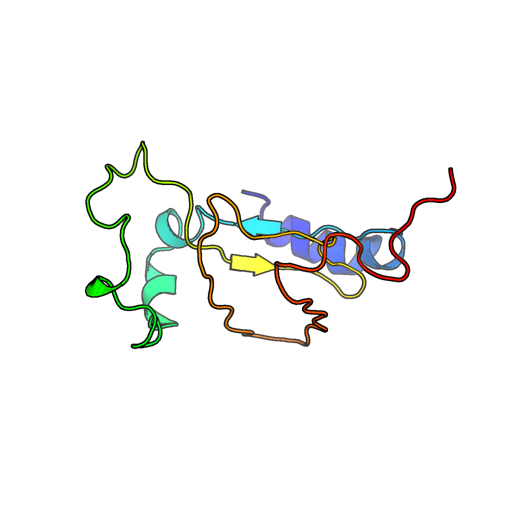24.558 -2.168 1.00 74.06 107 HIS A N 1
ATOM 866 C CA . HIS A 1 107 ? 8.393 -24.184 -3.223 1.00 74.06 107 HIS A CA 1
ATOM 867 C C . HIS A 1 107 ? 7.673 -23.514 -4.386 1.00 74.06 107 HIS A C 1
ATOM 869 O O . HIS A 1 107 ? 6.947 -24.173 -5.132 1.00 74.06 107 HIS A O 1
ATOM 875 N N . ILE A 1 108 ? 7.911 -22.221 -4.578 1.00 78.75 108 ILE A N 1
ATOM 876 C CA . ILE A 1 108 ? 7.364 -21.485 -5.715 1.00 78.75 108 ILE A CA 1
ATOM 877 C C . ILE A 1 108 ? 8.248 -21.764 -6.948 1.00 78.75 108 ILE A C 1
ATOM 879 O O . ILE A 1 108 ? 9.453 -21.496 -6.924 1.00 78.75 108 ILE A O 1
ATOM 883 N N . PRO A 1 109 ? 7.708 -22.340 -8.039 1.00 72.62 109 PRO A N 1
ATOM 884 C CA . PRO A 1 109 ? 8.495 -22.614 -9.237 1.00 72.62 109 PRO A CA 1
ATOM 885 C C . PRO A 1 109 ? 9.133 -21.340 -9.810 1.00 72.62 109 PRO A C 1
ATOM 887 O O . PRO A 1 109 ? 8.488 -20.301 -9.925 1.00 72.62 109 PRO A O 1
ATOM 890 N N . GLY A 1 110 ? 10.412 -21.419 -10.191 1.00 70.62 110 GLY A N 1
ATOM 891 C CA . GLY A 1 110 ? 11.146 -20.293 -10.784 1.00 70.62 110 GLY A CA 1
ATOM 892 C C . GLY A 1 110 ? 11.722 -19.280 -9.787 1.00 70.62 110 GLY A C 1
ATOM 893 O O . GLY A 1 110 ? 12.309 -18.291 -10.217 1.00 70.62 110 GLY A O 1
ATOM 894 N N . THR A 1 111 ? 11.602 -19.522 -8.476 1.00 66.31 111 THR A N 1
ATOM 895 C CA . THR A 1 111 ? 12.132 -18.634 -7.419 1.00 66.31 111 THR A CA 1
ATOM 896 C C . THR A 1 111 ? 13.341 -19.207 -6.693 1.00 66.31 111 THR A C 1
ATOM 898 O O . THR A 1 111 ? 13.868 -18.569 -5.782 1.00 66.31 111 THR A O 1
ATOM 901 N N . LEU A 1 112 ? 13.788 -20.408 -7.075 1.00 54.34 112 LEU A N 1
ATOM 902 C CA . LEU A 1 112 ? 15.036 -20.969 -6.580 1.00 54.34 112 LEU A CA 1
ATOM 903 C C . LEU A 1 112 ? 16.181 -20.085 -7.076 1.00 54.34 112 LEU A C 1
ATOM 905 O O . LEU A 1 112 ? 16.525 -20.082 -8.260 1.00 54.34 112 LEU A O 1
ATOM 909 N N . LEU A 1 113 ? 16.759 -19.325 -6.146 1.00 47.28 113 LEU A N 1
ATOM 910 C CA . LEU A 1 113 ? 18.103 -18.789 -6.290 1.00 47.28 113 LEU A CA 1
ATOM 911 C C . LEU A 1 113 ? 19.005 -19.959 -6.693 1.00 47.28 113 LEU A C 1
ATOM 913 O O . LEU A 1 113 ? 18.970 -21.017 -6.062 1.00 47.28 113 LEU A O 1
ATOM 917 N N . LYS A 1 114 ? 19.779 -19.781 -7.767 1.00 34.81 114 LYS A N 1
ATOM 918 C CA . LYS A 1 114 ? 20.922 -20.655 -8.032 1.00 34.81 114 LYS A CA 1
ATOM 919 C C . LYS A 1 114 ? 21.732 -20.735 -6.735 1.00 34.81 114 LYS A C 1
ATOM 921 O O . LYS A 1 114 ? 22.102 -19.685 -6.209 1.00 34.81 114 LYS A O 1
ATOM 926 N N . ALA A 1 115 ? 21.914 -21.953 -6.226 1.00 40.78 115 ALA A N 1
ATOM 927 C CA . ALA A 1 115 ? 22.918 -22.237 -5.209 1.00 40.78 115 ALA A CA 1
ATOM 928 C C . ALA A 1 115 ? 24.309 -21.834 -5.718 1.00 40.78 115 ALA A C 1
ATOM 930 O O . ALA A 1 115 ? 24.527 -21.924 -6.953 1.00 40.78 115 ALA A O 1
#

Foldseek 3Di:
DPPVVNVVVCLVPPQVVDQAGDKDKALCVCVVPVVCVVVDDDDPVCDPVVPPCVPPPPVRDDRQDTDMDDHPNHDDDDDQDPPNDDDDDDDPDDDDDDDDDDPPPPDDPPPDDDD

Organism: Nematostella vectensis (NCBI:txid45351)

Secondary structure (DSSP, 8-state):
---HHHHHHHHHHTGGG-SS---EEESTHHHH-GGGGGS----GGG-TTT-TTTTS-TTTSPP---EEE--TT----S-PPGGG--------SS--------TT-SS-TT-----